Protein AF-A0A0Q4XLC0-F1 (afdb_monomer_lite)

Radius of gyration: 25.88 Å; chains: 1; bounding box: 23×31×94 Å

Structure (mmCIF, N/CA/C/O backbone):
data_AF-A0A0Q4XLC0-F1
#
_entry.id   AF-A0A0Q4XLC0-F1
#
loop_
_atom_site.group_PDB
_atom_site.id
_atom_site.type_symbol
_atom_site.label_atom_id
_atom_site.label_alt_id
_atom_site.label_comp_id
_atom_site.label_asym_id
_atom_site.label_entity_id
_atom_site.label_seq_id
_atom_site.pdbx_PDB_ins_code
_atom_site.Cartn_x
_atom_site.Cartn_y
_atom_site.Cartn_z
_atom_site.occupancy
_atom_site.B_iso_or_equiv
_atom_site.auth_seq_id
_atom_site.auth_comp_id
_atom_site.auth_asym_id
_atom_site.auth_atom_id
_atom_site.pdbx_PDB_model_num
ATOM 1 N N . MET A 1 1 ? 11.678 -12.981 -52.977 1.00 42.84 1 MET A N 1
ATOM 2 C CA . MET A 1 1 ? 10.375 -12.553 -52.429 1.00 42.84 1 MET A CA 1
ATOM 3 C C . MET A 1 1 ? 10.145 -13.396 -51.185 1.00 42.84 1 MET A C 1
ATOM 5 O O . MET A 1 1 ? 9.831 -14.567 -51.336 1.00 42.84 1 MET A O 1
ATOM 9 N N . PHE A 1 2 ? 10.423 -12.882 -49.987 1.00 46.38 2 PHE A N 1
ATOM 10 C CA . PHE A 1 2 ? 10.162 -13.624 -48.749 1.00 46.38 2 PHE A CA 1
ATOM 11 C C . PHE A 1 2 ? 8.917 -13.016 -48.117 1.00 46.38 2 PHE A C 1
ATOM 13 O O . PHE A 1 2 ? 8.926 -11.846 -47.743 1.00 46.38 2 PHE A O 1
ATOM 20 N N . ALA A 1 3 ? 7.826 -13.778 -48.105 1.00 64.25 3 ALA A N 1
ATOM 21 C CA . ALA A 1 3 ? 6.615 -13.386 -47.404 1.00 64.25 3 ALA A CA 1
ATOM 22 C C . ALA A 1 3 ? 6.922 -13.354 -45.900 1.00 64.25 3 ALA A C 1
ATOM 24 O O . ALA A 1 3 ? 7.435 -14.331 -45.360 1.00 64.25 3 ALA A O 1
ATOM 25 N N . SER A 1 4 ? 6.651 -12.227 -45.241 1.00 61.66 4 SER A N 1
ATOM 26 C CA . SER A 1 4 ? 6.738 -12.123 -43.786 1.00 61.66 4 SER A CA 1
ATOM 27 C C . SER A 1 4 ? 5.581 -12.895 -43.163 1.00 61.66 4 SER A C 1
ATOM 29 O O . SER A 1 4 ? 4.428 -12.678 -43.543 1.00 61.66 4 SER A O 1
ATOM 31 N N . GLU A 1 5 ? 5.884 -13.775 -42.215 1.00 62.53 5 GLU A N 1
ATOM 32 C CA . GLU A 1 5 ? 4.866 -14.505 -41.464 1.00 62.53 5 GLU A CA 1
ATOM 33 C C . GLU A 1 5 ? 3.883 -13.540 -40.775 1.00 62.53 5 GLU A C 1
ATOM 35 O O . GLU A 1 5 ? 4.286 -12.468 -40.305 1.00 62.53 5 GLU A O 1
ATOM 40 N N . PRO A 1 6 ? 2.583 -13.880 -40.725 1.00 65.88 6 PRO A N 1
ATOM 41 C CA . PRO A 1 6 ? 1.592 -13.041 -40.070 1.00 65.88 6 PRO A CA 1
ATOM 42 C C . PRO A 1 6 ? 1.870 -12.985 -38.565 1.00 65.88 6 PRO A C 1
ATOM 44 O O . PRO A 1 6 ? 2.063 -14.010 -37.911 1.00 65.88 6 PRO A O 1
ATOM 47 N N . LYS A 1 7 ? 1.869 -11.773 -38.000 1.00 66.69 7 LYS A N 1
ATOM 48 C CA . LYS A 1 7 ? 2.073 -11.564 -36.563 1.00 66.69 7 LYS A CA 1
ATOM 49 C C . LYS A 1 7 ? 0.967 -12.289 -35.787 1.00 66.69 7 LYS A C 1
ATOM 51 O O . LYS A 1 7 ? -0.214 -12.011 -36.002 1.00 66.69 7 LYS A O 1
ATOM 56 N N . LYS A 1 8 ? 1.350 -13.229 -34.913 1.00 65.00 8 LYS A N 1
ATOM 57 C CA . LYS A 1 8 ? 0.409 -14.017 -34.104 1.00 65.00 8 LYS A CA 1
ATOM 58 C C . LYS A 1 8 ? -0.480 -13.093 -33.273 1.00 65.00 8 LYS A C 1
ATOM 60 O O . LYS A 1 8 ? -0.030 -12.072 -32.752 1.00 65.00 8 LYS A O 1
ATOM 65 N N . SER A 1 9 ? -1.755 -13.456 -33.168 1.00 72.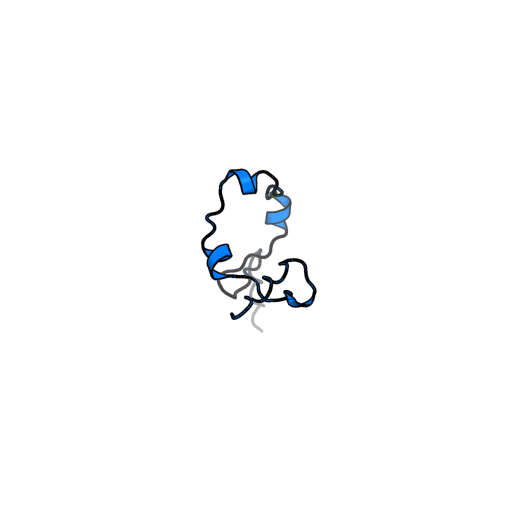62 9 SER A N 1
ATOM 66 C CA . SER A 1 9 ? -2.714 -12.718 -32.349 1.00 72.62 9 SER A CA 1
ATOM 67 C C . SER A 1 9 ? -2.343 -12.845 -30.866 1.00 72.62 9 SER A C 1
ATOM 69 O O . SER A 1 9 ? -2.100 -13.970 -30.415 1.00 72.62 9 SER A O 1
ATOM 71 N N . PRO A 1 10 ? -2.373 -11.747 -30.084 1.00 65.38 10 PRO A N 1
ATOM 72 C CA . PRO A 1 10 ? -2.092 -11.782 -28.646 1.00 65.38 10 PRO A CA 1
ATOM 73 C C . PRO A 1 10 ? -3.129 -12.587 -27.843 1.00 65.38 10 PRO A C 1
ATOM 75 O O . PRO A 1 10 ? -2.905 -12.879 -26.677 1.00 65.38 10 PRO A O 1
ATOM 78 N N . PHE A 1 11 ? -4.253 -12.964 -28.462 1.00 69.00 11 PHE A N 1
ATOM 79 C CA . PHE A 1 11 ? -5.315 -13.771 -27.851 1.00 69.00 11 PHE A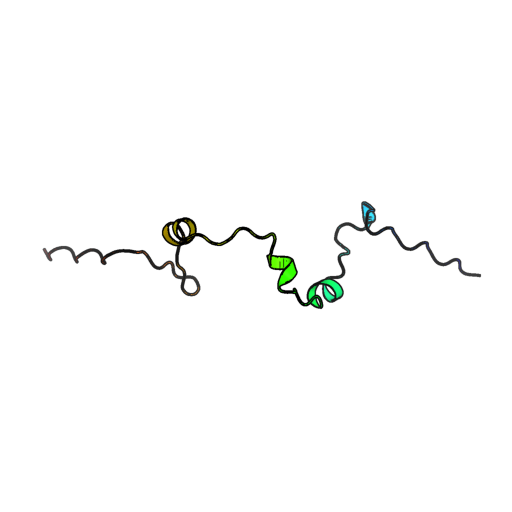 CA 1
ATOM 80 C C . PHE A 1 11 ? -5.334 -15.229 -28.348 1.00 69.00 11 PHE A C 1
ATOM 82 O O . PHE A 1 11 ? -6.333 -15.925 -28.182 1.00 69.00 11 PHE A O 1
ATOM 89 N N . SER A 1 12 ? -4.268 -15.692 -29.008 1.00 74.00 12 SER A N 1
ATOM 90 C CA . SER A 1 12 ? -4.146 -17.085 -29.457 1.00 74.00 12 SER A CA 1
ATOM 91 C C . SER A 1 12 ? -3.579 -17.992 -28.359 1.00 74.00 12 SER A C 1
ATOM 93 O O . SER A 1 12 ? -2.821 -17.541 -27.504 1.00 74.00 12 SER A O 1
ATOM 95 N N . ALA A 1 13 ? -3.916 -19.286 -28.398 1.00 75.19 13 ALA A N 1
ATOM 96 C CA . ALA A 1 13 ? -3.359 -20.279 -27.473 1.00 75.19 13 ALA A CA 1
ATOM 97 C C . ALA A 1 13 ? -1.820 -20.357 -27.555 1.00 75.19 13 ALA A C 1
ATOM 99 O O . ALA A 1 13 ? -1.161 -20.601 -26.550 1.00 75.19 13 ALA A O 1
ATOM 100 N N . ASP A 1 14 ? -1.257 -20.067 -28.731 1.00 76.38 14 ASP A N 1
ATOM 101 C CA . ASP A 1 14 ? 0.187 -20.048 -28.980 1.00 76.38 14 ASP A CA 1
ATOM 102 C C . ASP A 1 14 ? 0.902 -18.822 -28.386 1.00 76.38 14 ASP A C 1
ATOM 104 O O . ASP A 1 14 ? 2.128 -18.790 -28.393 1.00 76.38 14 ASP A O 1
ATOM 108 N N . ALA A 1 15 ? 0.164 -17.816 -27.901 1.00 70.75 15 ALA A N 1
ATOM 109 C CA . ALA A 1 15 ? 0.708 -16.592 -27.301 1.00 70.75 15 ALA A CA 1
ATOM 110 C C . ALA A 1 15 ? 0.685 -16.611 -25.757 1.00 70.75 15 ALA A C 1
ATOM 112 O O . ALA A 1 15 ? 1.075 -15.637 -25.108 1.00 70.75 15 ALA A O 1
ATOM 113 N N . ILE A 1 16 ? 0.224 -17.707 -25.139 1.00 70.31 16 ILE A N 1
ATOM 114 C CA . ILE A 1 16 ? 0.179 -17.852 -23.678 1.00 70.31 16 ILE A CA 1
ATOM 115 C C . ILE A 1 16 ? 1.614 -17.855 -23.129 1.00 70.31 16 ILE A C 1
ATOM 117 O O . ILE A 1 16 ? 2.396 -18.756 -23.416 1.00 70.31 16 ILE A O 1
ATOM 121 N N . GLY A 1 17 ? 1.948 -16.856 -22.308 1.00 72.31 17 GLY A N 1
ATOM 122 C CA . GLY A 1 17 ? 3.274 -16.705 -21.696 1.00 72.31 17 GLY A CA 1
ATOM 123 C C . GLY A 1 17 ? 4.228 -15.763 -22.441 1.00 72.31 17 GLY A C 1
ATOM 124 O O . GLY A 1 17 ? 5.266 -15.416 -21.886 1.00 72.31 17 GLY A O 1
ATOM 125 N N . GLU A 1 18 ? 3.864 -15.270 -23.629 1.00 79.38 18 GLU A N 1
ATOM 126 C CA . GLU A 1 18 ? 4.640 -14.275 -24.393 1.00 79.38 18 GLU A CA 1
ATOM 127 C C . GLU A 1 18 ? 4.315 -12.822 -23.975 1.00 79.38 18 GLU A C 1
ATOM 129 O O . GLU A 1 18 ? 4.335 -11.894 -24.786 1.00 79.38 18 GLU A O 1
ATOM 134 N N . THR A 1 19 ? 3.979 -12.599 -22.699 1.00 79.00 19 THR A N 1
ATOM 135 C CA . THR A 1 19 ? 3.721 -11.249 -22.185 1.00 79.00 19 THR A CA 1
ATOM 136 C C . THR A 1 19 ? 5.017 -10.446 -22.184 1.00 79.00 19 THR A C 1
ATOM 138 O O . THR A 1 19 ? 5.984 -10.800 -21.514 1.00 79.00 19 THR A O 1
ATOM 141 N N . ASP A 1 20 ? 5.026 -9.323 -22.898 1.00 82.06 20 ASP A N 1
ATOM 142 C CA . ASP A 1 20 ? 6.117 -8.351 -22.845 1.00 82.06 20 ASP A CA 1
ATOM 143 C C . ASP A 1 20 ? 6.111 -7.619 -21.493 1.00 82.06 20 ASP A C 1
ATOM 145 O O . ASP A 1 20 ? 5.437 -6.599 -21.311 1.00 82.06 20 ASP A O 1
ATOM 149 N N . PHE A 1 21 ? 6.847 -8.176 -20.530 1.00 80.19 21 PHE A N 1
ATOM 150 C CA . PHE A 1 21 ? 6.984 -7.606 -19.193 1.00 80.19 21 PHE A CA 1
ATOM 151 C C . PHE A 1 21 ? 7.731 -6.273 -19.192 1.00 80.19 21 PHE A C 1
ATOM 153 O O . PHE A 1 21 ? 7.424 -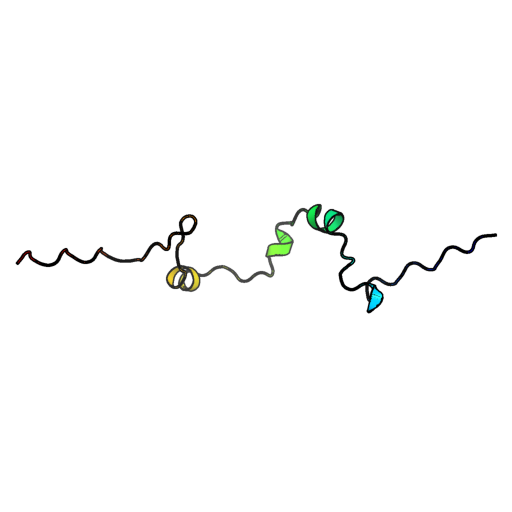5.444 -18.347 1.00 80.19 21 PHE A O 1
ATOM 160 N N . ALA A 1 22 ? 8.637 -6.020 -20.142 1.00 80.81 22 ALA A N 1
ATOM 161 C CA . ALA A 1 22 ? 9.338 -4.737 -20.217 1.00 80.81 22 ALA A CA 1
ATOM 162 C C . ALA A 1 22 ? 8.362 -3.592 -20.529 1.00 80.81 22 ALA A C 1
ATOM 164 O O . ALA A 1 22 ? 8.465 -2.504 -19.964 1.00 80.81 22 ALA A O 1
ATOM 165 N N . ARG A 1 23 ? 7.364 -3.849 -21.382 1.00 78.81 23 ARG A N 1
ATOM 166 C CA . ARG A 1 23 ? 6.289 -2.889 -21.660 1.00 78.81 23 ARG A CA 1
ATOM 167 C C . ARG A 1 23 ? 5.331 -2.702 -20.479 1.00 78.81 23 ARG A C 1
ATOM 169 O O . ARG A 1 23 ? 4.881 -1.583 -20.260 1.00 78.81 23 ARG A O 1
ATOM 176 N N . VAL A 1 24 ? 4.973 -3.772 -19.763 1.00 78.81 24 VAL A N 1
ATOM 177 C CA . VAL A 1 24 ? 4.064 -3.689 -18.598 1.00 78.81 24 VAL A CA 1
ATOM 178 C C . VAL A 1 24 ? 4.740 -2.995 -17.413 1.00 78.81 24 VAL A C 1
ATOM 180 O O . VAL A 1 24 ? 4.109 -2.165 -16.770 1.00 78.81 24 VAL A O 1
ATOM 183 N N . ASP A 1 25 ? 6.016 -3.286 -17.157 1.00 80.31 25 ASP A N 1
ATOM 184 C CA . ASP A 1 25 ? 6.802 -2.687 -16.068 1.00 80.31 25 ASP A CA 1
ATOM 185 C C . ASP A 1 25 ? 7.039 -1.180 -16.272 1.00 80.31 25 ASP A C 1
ATOM 187 O O . ASP A 1 25 ? 7.121 -0.417 -15.316 1.00 80.31 25 ASP A O 1
ATOM 191 N N . ALA A 1 26 ? 7.057 -0.717 -17.527 1.00 84.06 26 ALA A N 1
ATOM 192 C CA . ALA A 1 26 ? 7.135 0.706 -17.851 1.00 84.06 26 ALA A CA 1
ATOM 193 C C . ALA A 1 26 ? 5.843 1.497 -17.538 1.00 84.06 26 ALA A C 1
ATOM 195 O O . ALA A 1 26 ? 5.842 2.724 -17.669 1.00 84.06 26 ALA A O 1
ATOM 196 N N . HIS A 1 27 ? 4.738 0.834 -17.169 1.00 83.38 27 HIS A N 1
ATOM 197 C CA . HIS A 1 27 ? 3.471 1.504 -16.867 1.00 83.38 27 HIS A CA 1
ATOM 198 C C . HIS A 1 27 ? 3.525 2.211 -15.509 1.00 83.38 27 HIS A C 1
ATOM 200 O O . HIS A 1 27 ? 3.670 1.580 -14.463 1.00 83.38 27 HIS A O 1
ATOM 206 N N . VAL A 1 28 ? 3.359 3.535 -15.522 1.00 88.31 28 VAL A N 1
ATOM 207 C CA . VAL A 1 28 ? 3.224 4.343 -14.305 1.00 88.31 28 VAL A CA 1
ATOM 208 C C . VAL A 1 28 ? 1.746 4.425 -13.946 1.00 88.31 28 VAL A C 1
ATOM 210 O O . VAL A 1 28 ? 0.990 5.125 -14.622 1.00 88.31 28 VAL A O 1
ATOM 213 N N . ILE A 1 29 ? 1.362 3.717 -12.881 1.00 85.94 29 ILE A N 1
ATOM 214 C CA . ILE A 1 29 ? -0.018 3.675 -12.388 1.00 85.94 29 ILE A CA 1
ATOM 215 C C . ILE A 1 29 ? -0.452 5.080 -11.951 1.00 85.94 29 ILE A C 1
ATOM 217 O O . ILE A 1 29 ? 0.226 5.722 -11.142 1.00 85.94 29 ILE A O 1
ATOM 221 N N . GLN A 1 30 ? -1.573 5.552 -12.487 1.00 90.38 30 GLN A N 1
ATOM 222 C CA . GLN A 1 30 ? -2.167 6.848 -12.172 1.00 90.38 30 GLN A CA 1
ATOM 223 C C . GLN A 1 30 ? -3.130 6.758 -10.975 1.00 90.38 30 GLN A C 1
ATOM 225 O O . GLN A 1 30 ? -3.697 5.693 -10.720 1.00 90.38 30 GLN A O 1
ATOM 230 N N . PRO A 1 31 ? -3.353 7.856 -10.227 1.00 86.88 31 PRO A N 1
ATOM 231 C CA . PRO A 1 31 ? -4.268 7.867 -9.083 1.00 86.88 31 PRO A CA 1
ATOM 232 C C . PRO A 1 31 ? -5.696 7.417 -9.420 1.00 86.88 31 PRO A C 1
ATOM 234 O O . PRO A 1 31 ? -6.324 6.741 -8.608 1.00 86.88 31 PRO A O 1
ATOM 237 N N . GLU A 1 32 ? -6.191 7.751 -10.611 1.00 87.62 32 GLU A N 1
ATOM 238 C CA . GLU A 1 32 ? -7.555 7.441 -11.054 1.00 87.62 32 GLU A CA 1
ATOM 239 C C . GLU A 1 32 ? -7.768 5.927 -11.217 1.00 87.62 32 GLU A C 1
ATOM 241 O O . GLU A 1 32 ? -8.857 5.416 -10.966 1.00 87.62 32 GLU A O 1
ATOM 246 N N . GLU A 1 33 ? -6.707 5.179 -11.545 1.00 87.31 33 GLU A N 1
ATOM 247 C CA . GLU A 1 33 ? -6.744 3.711 -11.639 1.00 87.31 33 GLU A CA 1
ATOM 248 C C . GLU A 1 33 ? -7.004 3.047 -10.271 1.00 87.31 33 GLU A C 1
ATOM 250 O O . GLU A 1 33 ? -7.396 1.881 -10.209 1.00 87.31 33 GLU A O 1
ATOM 255 N N . TYR A 1 34 ? -6.828 3.780 -9.164 1.00 84.75 34 TYR A N 1
ATOM 256 C CA . TYR A 1 34 ? -7.126 3.309 -7.810 1.00 84.75 34 TYR A CA 1
ATOM 257 C C . TYR A 1 34 ? -8.551 3.633 -7.337 1.00 84.75 34 TYR A C 1
ATOM 259 O O . TYR A 1 34 ? -8.947 3.143 -6.277 1.00 84.75 34 TYR A O 1
ATOM 267 N N . GLU A 1 35 ? -9.333 4.429 -8.074 1.00 85.56 35 GLU A N 1
ATOM 268 C CA . GLU A 1 35 ? -10.670 4.865 -7.632 1.00 85.56 35 GLU A CA 1
ATOM 269 C C . GLU A 1 35 ? -11.654 3.702 -7.458 1.00 85.56 35 GLU A C 1
ATOM 271 O O . GLU A 1 35 ? -12.528 3.743 -6.589 1.00 85.56 35 GLU A O 1
ATOM 276 N N . GLU A 1 36 ? -11.485 2.643 -8.248 1.00 85.00 36 GLU A N 1
ATOM 277 C CA . GLU A 1 36 ? -12.339 1.455 -8.221 1.00 85.00 36 GLU A CA 1
ATOM 278 C C . GLU A 1 36 ? -11.941 0.446 -7.131 1.00 85.00 36 GLU A C 1
ATOM 280 O O . GLU A 1 36 ? -12.705 -0.479 -6.831 1.00 85.00 36 GLU A O 1
ATOM 285 N N . LEU A 1 37 ? -10.757 0.592 -6.520 1.00 87.56 37 LEU A N 1
ATOM 286 C CA . LEU A 1 37 ? -10.305 -0.355 -5.507 1.00 87.56 37 LEU A CA 1
ATOM 287 C C . LEU A 1 37 ? -11.102 -0.204 -4.202 1.00 87.56 37 LEU A C 1
ATOM 289 O O . LEU A 1 37 ? -11.422 0.909 -3.773 1.00 87.56 37 LEU A O 1
ATOM 293 N N . PRO A 1 38 ? -11.379 -1.317 -3.495 1.00 87.56 38 PRO A N 1
ATOM 294 C CA . PRO A 1 38 ? -11.993 -1.251 -2.181 1.00 87.56 38 PRO A CA 1
ATOM 295 C C . PRO A 1 38 ? -11.161 -0.396 -1.225 1.00 87.56 38 PRO A C 1
ATOM 297 O O . PRO A 1 38 ? -9.954 -0.593 -1.072 1.00 87.56 38 PRO A O 1
ATOM 300 N N . LYS A 1 39 ? -11.829 0.517 -0.517 1.00 89.19 39 LYS A N 1
ATOM 301 C CA . LYS A 1 39 ? -11.193 1.284 0.555 1.00 89.19 39 LYS A CA 1
ATOM 302 C C . LYS A 1 39 ? -10.767 0.341 1.678 1.00 89.19 39 LYS A C 1
ATOM 304 O O . LYS A 1 39 ? -11.550 -0.503 2.117 1.00 89.19 39 LYS A O 1
ATOM 309 N N . LEU A 1 40 ? -9.547 0.523 2.178 1.00 90.00 40 LEU A N 1
ATOM 310 C CA . LEU A 1 40 ? -9.114 -0.140 3.404 1.00 90.00 40 LEU A CA 1
ATOM 311 C C . LEU A 1 40 ? -9.952 0.380 4.573 1.00 90.00 40 LEU A C 1
ATOM 313 O O . LEU A 1 40 ? -10.090 1.587 4.762 1.00 90.00 40 LEU A O 1
ATOM 317 N N . THR A 1 41 ? -10.529 -0.544 5.334 1.00 93.25 41 THR A N 1
ATOM 318 C CA . THR A 1 41 ? -11.372 -0.227 6.493 1.00 93.25 41 THR A CA 1
ATOM 319 C C . THR A 1 41 ? -10.654 -0.565 7.791 1.00 93.25 41 THR A C 1
ATOM 321 O O . THR A 1 41 ? -9.811 -1.465 7.829 1.00 93.25 41 THR A O 1
ATOM 324 N N . ASP A 1 42 ? -11.047 0.086 8.883 1.00 93.12 42 ASP A N 1
ATOM 325 C CA . ASP A 1 42 ? -10.479 -0.186 10.208 1.00 93.12 42 ASP A CA 1
ATOM 326 C C . ASP A 1 42 ? -10.681 -1.644 10.634 1.00 93.12 42 ASP A C 1
ATOM 328 O O . ASP A 1 42 ? -9.774 -2.253 11.189 1.00 93.12 42 ASP A O 1
ATOM 332 N N . ALA A 1 43 ? -11.816 -2.255 10.280 1.00 93.19 43 ALA A N 1
ATOM 333 C CA . ALA A 1 43 ? -12.077 -3.670 10.546 1.00 93.19 43 ALA A CA 1
ATOM 334 C C . ALA A 1 43 ? -11.084 -4.600 9.820 1.00 93.19 43 ALA A C 1
ATOM 336 O O . ALA A 1 43 ? -10.707 -5.652 10.343 1.00 93.19 43 ALA A O 1
ATOM 337 N N . MET A 1 44 ? -10.630 -4.223 8.617 1.00 92.44 44 MET A N 1
ATOM 338 C CA . MET A 1 44 ? -9.582 -4.964 7.908 1.00 92.44 44 MET A CA 1
ATOM 339 C C . MET A 1 44 ? -8.235 -4.821 8.613 1.00 92.44 44 MET A C 1
ATOM 341 O O . MET A 1 44 ? -7.519 -5.812 8.740 1.00 92.44 44 MET A O 1
ATOM 345 N N . MET A 1 45 ? -7.922 -3.622 9.108 1.00 90.06 45 MET A N 1
ATOM 346 C CA . MET A 1 45 ? -6.700 -3.367 9.873 1.00 90.06 45 MET A CA 1
ATOM 347 C C . MET A 1 45 ? -6.723 -4.087 11.222 1.00 90.06 45 MET A C 1
ATOM 349 O O . MET A 1 45 ? -5.708 -4.628 11.658 1.00 90.06 45 MET A O 1
ATOM 353 N N . GLU A 1 46 ? -7.880 -4.160 11.877 1.00 90.69 46 GLU A N 1
ATOM 354 C CA . GLU A 1 46 ? -8.042 -4.825 13.165 1.00 90.69 46 GLU A CA 1
ATOM 355 C C . GLU A 1 46 ? -7.747 -6.325 13.066 1.00 90.69 46 GLU A C 1
ATOM 357 O O . GLU A 1 46 ? -7.055 -6.862 13.928 1.00 90.69 46 GLU A O 1
ATOM 362 N N . ARG A 1 47 ? -8.183 -6.993 11.995 1.00 89.31 47 ARG A N 1
ATOM 363 C CA . ARG A 1 47 ? -7.916 -8.428 11.796 1.00 89.31 47 ARG A CA 1
ATOM 364 C C . ARG A 1 47 ? -6.573 -8.743 11.130 1.00 89.31 47 ARG A C 1
ATOM 366 O O . ARG A 1 47 ? -6.224 -9.914 11.034 1.00 89.31 47 ARG A O 1
ATOM 373 N N . ALA A 1 48 ? -5.863 -7.744 10.608 1.00 91.62 48 ALA A N 1
ATOM 374 C CA . ALA A 1 48 ? -4.631 -7.970 9.861 1.00 91.62 48 ALA A CA 1
ATOM 375 C C . ALA A 1 48 ? -3.474 -8.415 10.769 1.00 91.62 48 ALA A C 1
ATOM 377 O O . ALA A 1 48 ? -3.230 -7.833 11.835 1.00 91.62 48 ALA A O 1
ATOM 378 N N . ASP A 1 49 ? -2.711 -9.397 10.292 1.00 93.00 49 ASP A N 1
ATOM 379 C CA . ASP A 1 49 ? -1.422 -9.748 10.872 1.00 93.00 49 ASP A CA 1
ATOM 380 C C . ASP A 1 49 ? -0.395 -8.654 10.566 1.00 93.00 49 ASP A C 1
ATOM 382 O O . ASP A 1 49 ? -0.298 -8.157 9.443 1.00 93.00 49 ASP A O 1
ATOM 386 N N . HIS A 1 50 ? 0.389 -8.275 11.574 1.00 90.94 50 HIS A N 1
ATOM 387 C CA . HIS A 1 50 ? 1.414 -7.246 11.434 1.00 90.94 50 HIS A CA 1
ATOM 388 C C . HIS A 1 50 ? 2.797 -7.892 11.395 1.00 90.94 50 HIS A C 1
ATOM 390 O O . HIS A 1 50 ? 3.209 -8.527 12.363 1.00 90.94 50 HIS A O 1
ATOM 396 N N . TYR A 1 51 ? 3.523 -7.707 10.295 1.00 93.19 51 TYR A N 1
ATOM 397 C CA . TYR A 1 51 ? 4.878 -8.225 10.118 1.00 93.19 51 TYR A CA 1
ATOM 398 C C . TYR A 1 51 ? 5.917 -7.107 10.049 1.00 93.19 51 TYR A C 1
ATOM 400 O O . TYR A 1 51 ? 5.686 -6.072 9.428 1.00 93.19 51 TYR A O 1
ATOM 408 N N . VAL A 1 52 ? 7.095 -7.361 10.623 1.00 92.38 52 VAL A N 1
ATOM 409 C CA . VAL A 1 52 ? 8.320 -6.586 10.374 1.00 92.38 52 VAL A CA 1
ATOM 410 C C . VAL A 1 52 ? 9.354 -7.535 9.772 1.00 92.38 52 VAL A C 1
ATOM 412 O O . VAL A 1 52 ? 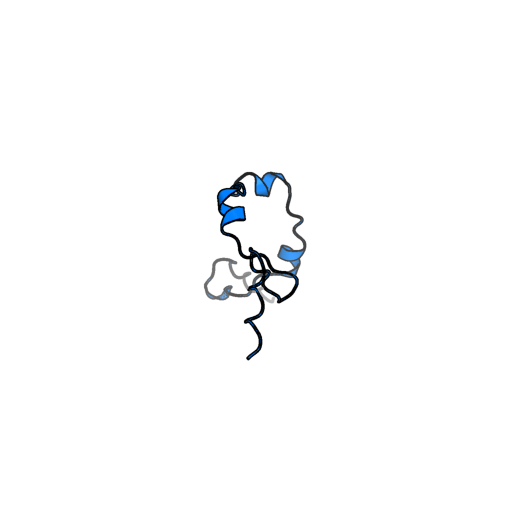9.847 -8.443 10.446 1.00 92.38 52 VAL A O 1
ATOM 415 N N . GLY A 1 53 ? 9.641 -7.372 8.477 1.00 93.12 53 GLY A N 1
ATOM 416 C CA . GLY A 1 53 ? 10.388 -8.369 7.706 1.00 93.12 53 GLY A CA 1
ATOM 417 C C . GLY A 1 53 ? 9.636 -9.703 7.685 1.00 93.12 53 GLY A C 1
ATOM 418 O O . GLY A 1 53 ? 8.490 -9.765 7.255 1.00 93.12 53 GLY A O 1
ATOM 419 N N . THR A 1 54 ? 10.261 -10.763 8.194 1.00 93.25 5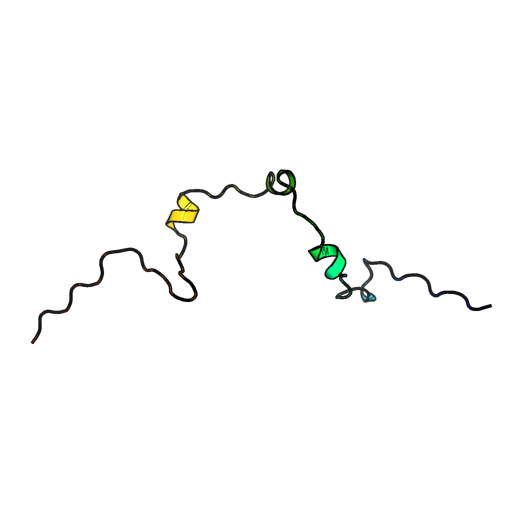4 THR A N 1
ATOM 420 C CA . THR A 1 54 ? 9.652 -12.101 8.318 1.00 93.25 54 THR A CA 1
ATOM 421 C C . THR A 1 54 ? 9.040 -12.371 9.697 1.00 93.25 54 THR A C 1
ATOM 423 O O . THR A 1 54 ? 8.564 -13.476 9.954 1.00 93.25 54 THR A O 1
ATOM 426 N N . THR A 1 55 ? 9.073 -11.400 10.613 1.00 92.00 55 THR A N 1
ATOM 427 C CA . THR A 1 55 ? 8.666 -11.589 12.012 1.00 92.00 55 THR A CA 1
ATOM 428 C C . THR A 1 55 ? 7.229 -11.128 12.231 1.00 92.00 55 THR A C 1
ATOM 430 O O . THR A 1 55 ? 6.932 -9.948 12.060 1.00 92.00 55 THR A O 1
ATOM 433 N N . LEU A 1 56 ? 6.353 -12.044 12.660 1.00 91.94 56 LEU A N 1
ATOM 434 C CA . LEU A 1 56 ? 4.980 -11.730 13.071 1.00 91.94 56 LEU A CA 1
ATOM 435 C C . LEU A 1 56 ? 4.970 -11.038 14.440 1.00 91.94 56 LEU A C 1
ATOM 437 O O . LEU A 1 56 ? 5.373 -11.622 15.451 1.00 91.94 56 LEU A O 1
ATOM 441 N N . ILE A 1 57 ? 4.443 -9.820 14.485 1.00 89.38 57 ILE A N 1
ATOM 442 C CA . ILE A 1 57 ? 4.227 -9.050 15.706 1.00 89.38 57 ILE A CA 1
ATOM 443 C C . ILE A 1 57 ? 2.867 -9.429 16.289 1.00 89.38 57 ILE A C 1
ATOM 445 O O . ILE A 1 57 ? 1.812 -9.001 15.818 1.00 89.38 57 ILE A O 1
ATOM 4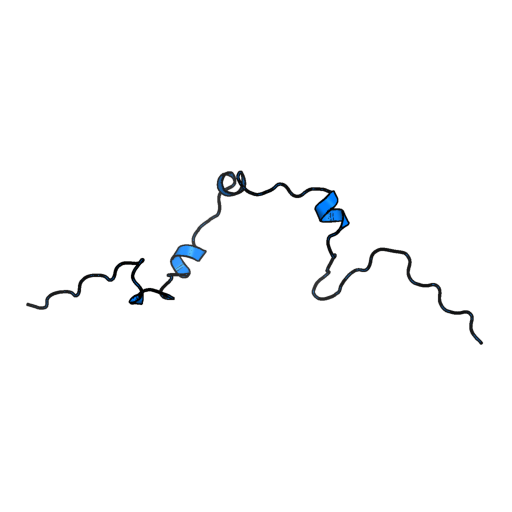49 N N . ARG A 1 58 ? 2.886 -10.248 17.343 1.00 86.44 58 ARG A N 1
ATOM 450 C CA . ARG A 1 58 ? 1.667 -10.609 18.073 1.00 86.44 58 ARG A CA 1
ATOM 451 C C . ARG A 1 58 ? 1.178 -9.426 18.900 1.00 86.44 58 ARG A C 1
ATOM 453 O O . ARG A 1 58 ? 1.945 -8.812 19.637 1.00 86.44 58 ARG A O 1
ATOM 460 N N . ARG A 1 59 ? -0.117 -9.137 18.800 1.00 78.69 59 ARG A N 1
ATOM 461 C CA . ARG A 1 59 ? -0.784 -8.131 19.631 1.00 78.69 59 ARG A CA 1
ATOM 462 C C . ARG A 1 59 ? -0.985 -8.685 21.047 1.00 78.69 59 ARG A C 1
ATOM 464 O O . ARG A 1 59 ? -1.325 -9.856 21.199 1.00 78.69 59 ARG A O 1
ATOM 471 N N . GLY A 1 60 ? -0.809 -7.846 22.069 1.00 77.38 60 GLY A N 1
ATOM 472 C CA . GLY A 1 60 ? -1.057 -8.195 23.475 1.00 77.38 60 GLY A CA 1
ATOM 473 C C . GLY A 1 60 ? 0.168 -8.078 24.388 1.00 77.38 60 GLY A C 1
ATOM 474 O O . GLY A 1 60 ? 1.284 -7.829 23.941 1.00 77.38 60 GLY A O 1
ATOM 475 N N . HIS A 1 61 ? -0.059 -8.228 25.696 1.00 71.12 61 HIS A N 1
ATOM 476 C CA . HIS A 1 61 ? 1.012 -8.232 26.695 1.00 71.12 61 HIS A CA 1
ATOM 477 C C . HIS A 1 61 ? 1.804 -9.546 26.601 1.00 71.12 61 HIS A C 1
ATOM 479 O O . HIS A 1 61 ? 1.180 -10.605 26.458 1.00 71.12 61 HIS A O 1
ATOM 485 N N . PRO A 1 62 ? 3.146 -9.523 26.693 1.00 72.12 62 PRO A N 1
ATOM 486 C CA . PRO A 1 62 ? 3.917 -10.754 26.775 1.00 72.12 62 PRO A CA 1
ATOM 487 C C . PRO A 1 62 ? 3.423 -11.612 27.952 1.00 72.12 62 PRO A C 1
ATOM 489 O O . PRO A 1 62 ? 3.026 -11.070 28.990 1.00 72.12 62 PRO A O 1
ATOM 492 N N . PRO A 1 63 ? 3.426 -12.949 27.818 1.00 74.38 63 PRO A N 1
ATOM 493 C CA . PRO A 1 63 ? 3.098 -13.819 28.936 1.00 74.38 63 PRO A CA 1
ATOM 494 C C . PRO A 1 63 ? 4.050 -13.522 30.099 1.00 74.38 63 PRO A C 1
ATOM 496 O O . PRO A 1 63 ? 5.264 -13.420 29.910 1.00 74.38 63 PRO A O 1
ATOM 499 N N . LYS A 1 64 ? 3.497 -13.363 31.308 1.00 79.56 64 LYS A N 1
ATOM 500 C CA . LYS A 1 64 ? 4.313 -13.213 32.518 1.00 79.56 64 LYS A CA 1
ATOM 501 C C . LYS A 1 64 ? 5.205 -14.453 32.653 1.00 79.56 64 LYS A C 1
ATOM 503 O O . LYS A 1 64 ? 4.701 -15.560 32.438 1.00 79.56 64 LYS A O 1
ATOM 508 N N . PRO A 1 65 ? 6.494 -14.303 33.004 1.00 80.94 65 PRO A N 1
ATOM 509 C CA . PRO A 1 65 ? 7.331 -15.460 33.283 1.00 80.94 65 PRO A CA 1
ATOM 510 C C . PRO A 1 65 ? 6.676 -16.292 34.391 1.00 80.94 65 PRO A C 1
ATOM 512 O O . PRO A 1 65 ? 6.113 -15.739 35.340 1.00 80.94 65 PRO A O 1
ATOM 515 N N . ALA A 1 66 ? 6.713 -17.617 34.247 1.00 80.50 66 ALA A N 1
ATOM 516 C CA . ALA A 1 66 ? 6.216 -18.512 35.283 1.00 80.50 66 ALA A CA 1
ATOM 517 C C . ALA A 1 66 ? 6.985 -18.250 36.594 1.00 80.50 66 ALA A C 1
ATOM 519 O O . ALA A 1 66 ? 8.190 -17.978 36.534 1.00 80.50 66 ALA A O 1
ATOM 520 N N . PRO A 1 67 ? 6.333 -18.311 37.770 1.00 81.19 67 PRO A N 1
ATOM 521 C CA . PRO A 1 67 ? 7.050 -18.221 39.035 1.00 81.19 67 PRO A CA 1
ATOM 522 C C . PRO A 1 67 ? 8.095 -19.343 39.093 1.00 81.19 67 PRO A C 1
ATOM 524 O O . PRO A 1 67 ? 7.779 -20.502 38.822 1.00 81.19 67 PRO A O 1
ATOM 527 N N . GLY A 1 68 ? 9.348 -18.977 39.383 1.00 80.56 68 GLY A N 1
ATOM 528 C CA . GLY A 1 68 ? 10.449 -19.929 39.522 1.00 80.56 68 GLY A CA 1
ATOM 529 C C . GLY A 1 68 ? 10.127 -20.974 40.590 1.00 80.56 68 GLY A C 1
ATOM 530 O O . GLY A 1 68 ? 9.547 -20.637 41.623 1.00 80.56 68 GLY A O 1
ATOM 531 N N . ARG A 1 69 ? 10.456 -22.233 40.297 1.00 61.25 69 ARG A N 1
ATOM 532 C CA . ARG A 1 69 ? 10.324 -23.361 41.223 1.00 61.25 69 ARG A CA 1
ATOM 533 C C . ARG A 1 69 ? 11.468 -23.376 42.228 1.00 61.25 69 ARG A C 1
ATOM 535 O O . ARG A 1 69 ? 12.602 -23.069 41.798 1.00 61.25 69 ARG A O 1
#

Foldseek 3Di:
DDDDDDDDDCPDPVNVPVDPVVVVVPDDDDPVNCPPPDDDDVVNVVPDFDDDVPDTDDDDDPPDPDPDD

Sequence (69 aa):
MFASEPKKSPFSADAIGETDFARVDAHVIQPEEYEELPKLTDAMMERADHYVGTTLIRRGHPPKPAPGR

pLDDT: mean 80.45, std 11.1, range [42.84, 93.25]

Secondary structure (DSSP, 8-state):
--PPPPPPPTTSGGGTT---HHHHHT----GGGGTTSPPP-HHHHHH--EEETTEEE--SPPPPPPPP-